Protein AF-A0A095B527-F1 (afdb_monomer)

Organism: Schistosoma haematobium (NCBI:txid6185)

Radius of gyration: 17.48 Å; Cα contacts (8 Å, |Δi|>4): 279; chains: 1; bounding box: 53×31×43 Å

pLDDT: mean 86.1, std 15.09, range [46.03, 98.44]

Mean predicted aligned error: 7.35 Å

InterPro domains:
  IPR008211 Laminin, N-terminal [PF00055] (2-150)
  IPR008211 Laminin, N-terminal [PS51117] (1-152)
  IPR008211 Laminin, N-terminal [SM00136] (1-152)
  IPR050440 Laminin/Netrin Extracellular Matrix [PTHR10574] (2-138)

Structure (mmCIF, N/CA/C/O backbone):
data_AF-A0A095B527-F1
#
_entry.id   AF-A0A095B527-F1
#
loop_
_atom_site.group_PDB
_atom_site.id
_atom_site.type_symbol
_atom_site.label_atom_id
_atom_site.label_alt_id
_atom_site.label_comp_id
_atom_site.label_asym_id
_atom_site.label_entity_id
_atom_site.label_seq_id
_atom_site.pdbx_PDB_ins_code
_atom_site.Cartn_x
_atom_site.Cartn_y
_atom_site.Cartn_z
_atom_site.occupancy
_atom_site.B_iso_or_equiv
_atom_site.auth_seq_id
_atom_site.auth_comp_id
_atom_site.auth_asym_id
_atom_site.auth_atom_id
_atom_site.pdbx_PDB_model_num
ATOM 1 N N . VAL A 1 1 ? 1.299 -6.403 -20.552 1.00 90.44 1 VAL A N 1
ATOM 2 C CA . VAL A 1 1 ? 1.809 -5.983 -19.226 1.00 90.44 1 VAL A CA 1
ATOM 3 C C . VAL A 1 1 ? 2.011 -4.484 -19.294 1.00 90.44 1 VAL A C 1
ATOM 5 O O . VAL A 1 1 ? 2.475 -4.023 -20.329 1.00 90.44 1 VAL A O 1
ATOM 8 N N . TYR A 1 2 ? 1.588 -3.743 -18.276 1.00 96.44 2 TYR A N 1
ATOM 9 C CA . TYR A 1 2 ? 1.692 -2.285 -18.219 1.00 96.44 2 TYR A CA 1
ATOM 10 C C . TYR A 1 2 ? 2.722 -1.879 -17.165 1.00 96.44 2 TYR A C 1
ATOM 12 O O . TYR A 1 2 ? 2.910 -2.601 -16.188 1.00 96.44 2 TYR A O 1
ATOM 20 N N . GLN A 1 3 ? 3.353 -0.721 -17.351 1.00 95.50 3 GLN A N 1
ATOM 21 C CA . GLN A 1 3 ? 4.177 -0.075 -16.330 1.00 95.50 3 GLN A CA 1
ATOM 22 C C . GLN A 1 3 ? 3.295 0.892 -15.539 1.00 95.50 3 GLN A C 1
ATOM 24 O O . GLN A 1 3 ? 2.827 1.896 -16.076 1.00 95.50 3 GLN A O 1
ATOM 29 N N . ILE A 1 4 ? 3.023 0.569 -14.277 1.00 96.75 4 ILE A N 1
ATOM 30 C CA . ILE A 1 4 ? 2.131 1.359 -13.425 1.00 96.75 4 ILE A CA 1
ATOM 31 C C . ILE A 1 4 ? 2.971 2.310 -12.585 1.00 96.75 4 ILE A C 1
ATOM 33 O O . ILE A 1 4 ? 3.724 1.872 -11.726 1.00 96.75 4 ILE A O 1
ATOM 37 N N . VAL A 1 5 ? 2.839 3.614 -12.829 1.00 95.50 5 VAL A N 1
ATOM 38 C CA . VAL A 1 5 ? 3.667 4.641 -12.169 1.00 95.50 5 VAL A CA 1
ATOM 39 C C . VAL A 1 5 ? 2.989 5.278 -10.955 1.00 95.50 5 VAL A C 1
ATOM 41 O O . VAL A 1 5 ? 3.671 5.703 -10.022 1.00 95.50 5 VAL A O 1
ATOM 44 N N . TYR A 1 6 ? 1.654 5.299 -10.918 1.00 96.25 6 TYR A N 1
ATOM 45 C CA . TYR A 1 6 ? 0.892 5.683 -9.733 1.00 96.25 6 TYR A CA 1
ATOM 46 C C . TYR A 1 6 ? -0.438 4.931 -9.634 1.00 96.25 6 TYR A C 1
ATOM 48 O O . TYR A 1 6 ? -0.985 4.467 -10.635 1.00 96.25 6 TYR A O 1
ATOM 56 N N . VAL A 1 7 ? -0.970 4.855 -8.415 1.00 97.19 7 VAL A N 1
ATOM 57 C CA . VAL A 1 7 ? -2.324 4.388 -8.107 1.00 97.19 7 VAL A CA 1
ATOM 58 C C . VAL A 1 7 ? -3.022 5.462 -7.280 1.00 97.19 7 VAL A C 1
ATOM 60 O O . VAL A 1 7 ? -2.502 5.900 -6.254 1.00 97.19 7 VAL A O 1
ATOM 63 N N . LEU A 1 8 ? -4.197 5.889 -7.741 1.00 96.12 8 LEU A N 1
ATOM 64 C CA . LEU A 1 8 ? -5.056 6.852 -7.060 1.00 96.12 8 LEU A CA 1
ATOM 65 C C . LEU A 1 8 ? -6.306 6.136 -6.558 1.00 96.12 8 LEU A C 1
ATOM 67 O O . LEU A 1 8 ? -7.017 5.508 -7.342 1.00 96.12 8 LEU A O 1
ATOM 71 N N . LEU A 1 9 ? -6.595 6.273 -5.270 1.00 94.38 9 LEU A N 1
ATOM 72 C CA . LEU A 1 9 ? -7.800 5.738 -4.662 1.00 94.38 9 LEU A CA 1
ATOM 73 C C . LEU A 1 9 ? -8.573 6.863 -3.971 1.00 94.38 9 LEU A C 1
ATOM 75 O O . LEU A 1 9 ? -8.023 7.586 -3.142 1.00 94.38 9 LEU A O 1
ATOM 79 N N . ARG A 1 10 ? -9.855 6.999 -4.315 1.00 92.75 10 ARG A N 1
ATOM 80 C CA . ARG A 1 10 ? -10.784 7.954 -3.701 1.00 92.75 10 ARG A CA 1
ATOM 81 C C . ARG A 1 10 ? -11.870 7.197 -2.964 1.00 92.75 10 ARG A C 1
ATOM 83 O O . ARG A 1 10 ? -12.523 6.333 -3.546 1.00 92.75 10 ARG A O 1
ATOM 90 N N . MET A 1 11 ? -12.035 7.505 -1.688 1.00 89.88 11 MET A N 1
ATOM 91 C CA . MET A 1 11 ? -13.114 6.953 -0.882 1.00 89.88 11 MET A CA 1
ATOM 92 C C . MET A 1 11 ? -14.425 7.664 -1.213 1.00 89.88 11 MET A C 1
ATOM 94 O O . MET A 1 11 ? -14.429 8.869 -1.454 1.00 89.88 11 MET A O 1
ATOM 98 N N . GLY A 1 12 ? -15.528 6.916 -1.206 1.00 88.25 12 GLY A N 1
ATOM 99 C CA . GLY A 1 12 ? -16.873 7.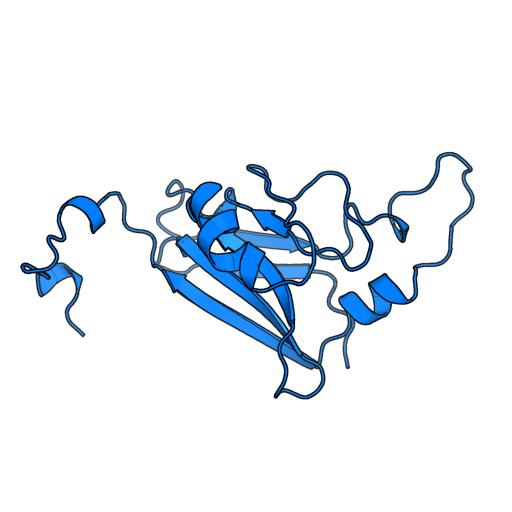488 -1.208 1.00 88.25 12 GLY A CA 1
ATOM 100 C C . GLY A 1 12 ? -17.291 7.866 0.213 1.00 88.25 12 GLY A C 1
ATOM 101 O O . GLY A 1 12 ? -16.596 8.615 0.905 1.00 88.25 12 GLY A O 1
ATOM 102 N N . ASP A 1 13 ? -18.382 7.260 0.675 1.00 85.75 13 ASP A N 1
ATOM 103 C CA . ASP A 1 13 ? -18.973 7.510 1.997 1.00 85.75 13 ASP A CA 1
ATOM 104 C C . ASP A 1 13 ? -18.307 6.716 3.137 1.00 85.75 13 ASP A C 1
ATOM 106 O O . ASP A 1 13 ? -18.886 6.533 4.206 1.00 85.75 13 ASP A O 1
ATOM 110 N N . SER A 1 14 ? -17.085 6.226 2.921 1.00 85.06 14 SER A N 1
ATOM 111 C CA . SER A 1 14 ? -16.321 5.455 3.902 1.00 85.06 14 SER A CA 1
ATOM 112 C C . SER A 1 14 ? -15.013 6.157 4.280 1.00 85.06 14 SER A C 1
ATOM 114 O O . SER A 1 14 ? -14.391 6.796 3.425 1.00 85.06 14 SER A O 1
ATOM 116 N N . PRO A 1 15 ? -14.519 5.993 5.520 1.00 88.69 15 PRO A N 1
ATOM 117 C CA . PRO A 1 15 ? -13.157 6.389 5.852 1.00 88.69 15 PRO A CA 1
ATOM 118 C C . PRO A 1 15 ? -12.145 5.552 5.059 1.00 88.69 15 PRO A C 1
ATOM 120 O O . PRO A 1 15 ? -12.463 4.484 4.524 1.00 88.69 15 PRO A O 1
ATOM 123 N N . ARG A 1 16 ? -10.892 6.017 5.018 1.00 91.81 16 ARG A N 1
ATOM 124 C CA . ARG A 1 16 ? -9.783 5.218 4.475 1.00 91.81 16 ARG A CA 1
ATOM 125 C C . ARG A 1 16 ? -9.613 3.931 5.303 1.00 91.81 16 ARG A C 1
ATOM 127 O O . ARG A 1 16 ? -9.776 3.993 6.520 1.00 91.81 16 ARG A O 1
ATOM 134 N N . PRO A 1 17 ? -9.281 2.783 4.690 1.00 92.31 17 PRO A N 1
ATOM 135 C CA . PRO A 1 17 ? -9.069 1.539 5.426 1.00 92.31 17 PRO A CA 1
ATOM 136 C C . PRO A 1 17 ? -7.861 1.632 6.367 1.00 92.31 17 PRO A C 1
ATOM 138 O O . PRO A 1 17 ? -6.869 2.285 6.044 1.00 92.31 17 PRO A O 1
ATOM 141 N N . ALA A 1 18 ? -7.922 0.927 7.499 1.00 92.44 18 ALA A N 1
ATOM 142 C CA . ALA A 1 18 ? -6.856 0.924 8.497 1.00 92.44 18 ALA A CA 1
ATOM 143 C C . ALA A 1 18 ? -5.665 0.073 8.035 1.00 92.44 18 ALA A C 1
ATOM 145 O O . ALA A 1 18 ? -4.560 0.584 7.854 1.00 92.44 18 ALA A O 1
ATOM 146 N N . ASN A 1 19 ? -5.910 -1.218 7.789 1.00 95.62 19 ASN A N 1
ATOM 147 C CA . ASN A 1 19 ? -4.882 -2.165 7.365 1.00 95.62 19 ASN A CA 1
ATOM 148 C C . ASN A 1 19 ? -5.264 -2.740 6.009 1.00 95.62 19 ASN A C 1
ATOM 150 O O . ASN A 1 19 ? -6.356 -3.298 5.845 1.00 95.62 19 ASN A O 1
ATOM 154 N N . TRP A 1 20 ? -4.389 -2.571 5.025 1.00 97.19 20 TRP A N 1
ATOM 155 C CA . TRP A 1 20 ? -4.590 -3.086 3.680 1.00 97.19 20 TRP A CA 1
ATOM 156 C C . TRP A 1 20 ? -3.278 -3.159 2.896 1.00 97.19 20 TRP A C 1
ATOM 158 O O . TRP A 1 20 ? -2.264 -2.581 3.285 1.00 97.19 20 TRP A O 1
ATOM 168 N N . ILE A 1 21 ? -3.302 -3.892 1.784 1.00 98.25 21 ILE A N 1
ATOM 169 C CA . ILE A 1 21 ? -2.133 -4.120 0.931 1.00 98.25 21 ILE A CA 1
ATOM 170 C C . ILE A 1 21 ? -2.465 -3.699 -0.498 1.00 98.25 21 ILE A C 1
ATOM 172 O O . ILE A 1 21 ? -3.516 -4.069 -1.030 1.00 98.25 21 ILE A O 1
ATOM 176 N N . LEU A 1 22 ? -1.562 -2.941 -1.118 1.00 98.44 22 LEU 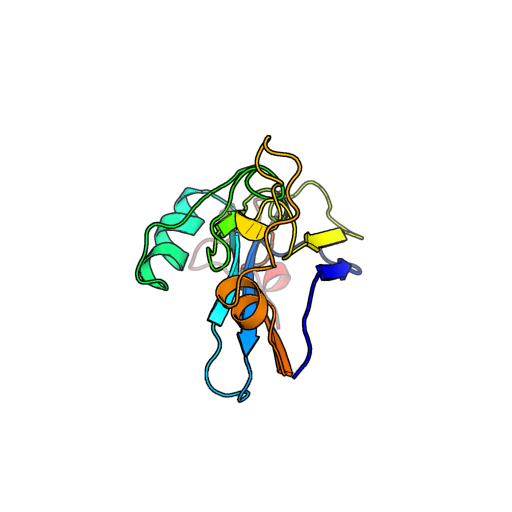A N 1
ATOM 177 C CA . LEU A 1 22 ? -1.550 -2.724 -2.558 1.00 98.44 22 LEU A CA 1
ATOM 178 C C . LEU A 1 22 ? -0.614 -3.756 -3.188 1.00 98.44 22 LEU A C 1
ATOM 180 O O . LEU A 1 22 ? 0.585 -3.752 -2.916 1.00 98.44 22 LEU A O 1
ATOM 184 N N . GLU A 1 23 ? -1.156 -4.627 -4.030 1.00 98.12 23 GLU A N 1
ATOM 185 C CA . GLU A 1 23 ? -0.433 -5.748 -4.629 1.00 98.12 23 GLU A CA 1
ATOM 186 C C . GLU A 1 23 ? -0.524 -5.713 -6.154 1.00 98.12 23 GLU A C 1
ATOM 188 O O . GLU A 1 23 ? -1.483 -5.199 -6.740 1.00 98.12 23 GLU A O 1
ATOM 193 N N . ARG A 1 24 ? 0.458 -6.334 -6.800 1.00 97.62 24 ARG A N 1
ATOM 194 C CA . ARG A 1 24 ? 0.542 -6.481 -8.251 1.00 97.62 24 ARG A CA 1
ATOM 195 C C . ARG A 1 24 ? 0.793 -7.917 -8.668 1.00 97.62 24 ARG A C 1
ATOM 197 O O . ARG A 1 24 ? 1.377 -8.702 -7.925 1.00 97.62 24 ARG A O 1
ATOM 204 N N . SER A 1 25 ? 0.398 -8.237 -9.890 1.00 98.19 25 SER A N 1
ATOM 205 C CA . SER A 1 25 ? 0.665 -9.530 -10.505 1.00 98.19 25 SER A CA 1
ATOM 206 C C . SER A 1 25 ? 0.751 -9.408 -12.027 1.00 98.19 25 SER A C 1
ATOM 208 O O . SER A 1 25 ? 0.109 -8.548 -12.637 1.00 98.19 25 SER A O 1
ATOM 210 N N . VAL A 1 26 ? 1.562 -10.262 -12.650 1.00 97.62 26 VAL A N 1
ATOM 211 C CA . VAL A 1 26 ? 1.674 -10.386 -14.113 1.00 97.62 26 VAL A CA 1
ATOM 212 C C . VAL A 1 26 ? 0.838 -11.562 -14.630 1.00 97.62 26 VAL A C 1
ATOM 214 O O . VAL A 1 26 ? 0.249 -11.461 -15.709 1.00 97.62 26 VAL A O 1
ATOM 217 N N . ASP A 1 27 ? 0.752 -12.637 -13.846 1.00 96.81 27 ASP A N 1
ATOM 218 C CA . ASP A 1 27 ? 0.054 -13.884 -14.172 1.00 96.81 27 ASP A CA 1
ATOM 219 C C . ASP A 1 27 ? -1.405 -13.913 -13.680 1.00 96.81 27 ASP A C 1
ATOM 221 O O . ASP A 1 27 ? -2.250 -14.527 -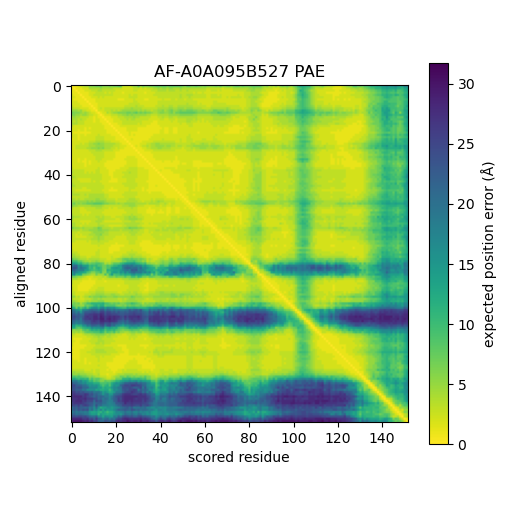14.323 1.00 96.81 27 ASP A O 1
ATOM 225 N N . GLY A 1 28 ? -1.728 -13.171 -12.619 1.00 96.50 28 GLY A N 1
ATOM 226 C CA . GLY A 1 28 ? -3.031 -13.178 -11.948 1.00 96.50 28 GLY A CA 1
ATOM 227 C C . GLY A 1 28 ? -3.161 -14.249 -10.862 1.00 96.50 28 GLY A C 1
ATOM 228 O O . GLY A 1 28 ? -4.225 -14.365 -10.259 1.00 96.50 28 GLY A O 1
ATOM 229 N N . GLU A 1 29 ? -2.095 -15.001 -10.587 1.00 96.94 29 GLU A N 1
ATOM 230 C CA . GLU A 1 29 ? -2.063 -16.078 -9.593 1.00 96.94 29 GLU A CA 1
ATOM 231 C C . GLU A 1 29 ? -1.163 -15.696 -8.417 1.00 96.94 29 GLU A C 1
ATOM 233 O O . GLU A 1 29 ? -1.603 -15.697 -7.262 1.00 96.94 29 GLU A O 1
ATOM 238 N N . VAL A 1 30 ? 0.076 -15.289 -8.708 1.00 96.50 30 VAL A N 1
ATOM 239 C CA . VAL A 1 30 ? 1.046 -14.869 -7.697 1.00 96.50 30 VAL A CA 1
ATOM 240 C C . VAL A 1 30 ? 1.040 -13.352 -7.600 1.00 96.50 30 VAL A C 1
ATOM 242 O O . VAL A 1 30 ? 1.313 -12.628 -8.561 1.00 96.50 30 VAL A O 1
ATOM 245 N N . TYR A 1 31 ? 0.733 -12.861 -6.405 1.00 97.25 31 TYR A N 1
ATOM 246 C CA . TYR A 1 31 ? 0.684 -11.437 -6.112 1.00 97.25 31 TYR A CA 1
ATOM 247 C C . TYR A 1 31 ? 1.847 -11.039 -5.221 1.00 97.25 31 TYR A C 1
ATOM 249 O O . TYR A 1 31 ? 2.090 -11.661 -4.190 1.00 97.25 31 TYR A O 1
ATOM 257 N N . HIS A 1 32 ? 2.518 -9.964 -5.615 1.00 97.06 32 HIS A N 1
ATOM 258 C CA . HIS A 1 32 ? 3.612 -9.367 -4.868 1.00 97.06 32 HIS A CA 1
ATOM 259 C C . HIS A 1 32 ? 3.174 -8.001 -4.334 1.00 97.06 32 HIS A C 1
ATOM 261 O O . HIS A 1 32 ? 2.500 -7.253 -5.053 1.00 97.06 32 HIS A O 1
ATOM 267 N N . PRO A 1 33 ? 3.539 -7.645 -3.095 1.00 97.56 33 PRO A N 1
ATOM 268 C CA . PRO A 1 33 ? 3.197 -6.350 -2.531 1.00 97.56 33 PRO A CA 1
ATOM 269 C C . PRO A 1 33 ? 3.975 -5.227 -3.226 1.00 97.56 33 PRO A C 1
ATOM 271 O O . PRO A 1 33 ? 5.154 -5.367 -3.547 1.00 97.56 33 PRO A O 1
ATOM 274 N N . TRP A 1 34 ? 3.310 -4.095 -3.426 1.00 97.25 34 TRP A N 1
ATOM 275 C CA . TRP A 1 34 ? 3.950 -2.815 -3.721 1.00 97.25 34 TRP A CA 1
ATOM 276 C C . TRP A 1 34 ? 4.123 -1.991 -2.453 1.00 97.25 34 TRP A C 1
ATOM 278 O O . TRP A 1 34 ? 5.218 -1.508 -2.174 1.00 97.25 34 TRP A O 1
ATOM 288 N N . VAL A 1 35 ? 3.033 -1.821 -1.702 1.00 98.00 35 VAL A N 1
ATOM 289 C CA . VAL A 1 35 ? 2.984 -0.970 -0.512 1.00 98.00 35 VAL A CA 1
ATOM 290 C C . VAL A 1 35 ? 2.047 -1.585 0.514 1.00 98.00 35 VAL A C 1
ATOM 292 O O . VAL A 1 35 ? 0.957 -2.061 0.179 1.00 98.00 35 VAL A O 1
ATOM 295 N N . PHE A 1 36 ? 2.468 -1.530 1.768 1.00 98.25 36 PHE A N 1
ATOM 296 C CA . PHE A 1 36 ? 1.662 -1.903 2.914 1.00 98.25 36 PHE A CA 1
ATOM 297 C C . PHE A 1 36 ? 1.097 -0.667 3.614 1.00 98.25 36 PHE A C 1
ATOM 299 O O . PHE A 1 36 ? 1.759 0.365 3.737 1.00 98.25 36 PHE A O 1
ATOM 306 N N . PHE A 1 37 ? -0.125 -0.788 4.116 1.00 97.56 37 PHE A N 1
ATOM 307 C CA . PHE A 1 37 ? -0.799 0.257 4.873 1.00 97.56 37 PHE A CA 1
ATOM 308 C C . PHE A 1 37 ? -1.271 -0.338 6.188 1.00 97.56 37 PHE A C 1
ATOM 310 O O . PHE A 1 37 ? -1.899 -1.401 6.203 1.00 97.56 37 PHE A O 1
ATOM 317 N N . ALA A 1 38 ? -0.945 0.319 7.291 1.00 96.31 38 ALA A N 1
ATOM 318 C CA . ALA A 1 38 ? -1.315 -0.145 8.619 1.00 96.31 38 ALA A CA 1
ATOM 319 C C . ALA A 1 38 ? -1.627 1.025 9.543 1.00 96.31 38 ALA A C 1
ATOM 321 O O . ALA A 1 38 ? -1.062 2.110 9.425 1.00 96.31 38 ALA A O 1
ATOM 322 N N . LYS A 1 39 ? -2.500 0.772 10.515 1.00 92.88 39 LYS A N 1
ATOM 323 C CA . LYS A 1 39 ? -2.878 1.734 11.550 1.00 92.88 39 LYS A CA 1
ATOM 324 C C . LYS A 1 39 ? -1.687 2.193 12.390 1.00 92.88 39 LYS A C 1
ATOM 326 O O . LYS A 1 39 ? -1.624 3.359 12.773 1.00 92.88 39 LYS A O 1
ATOM 331 N N . THR A 1 40 ? -0.763 1.285 12.699 1.00 93.38 40 THR A N 1
ATOM 332 C CA . THR A 1 40 ? 0.403 1.558 13.546 1.00 93.38 40 THR A CA 1
ATOM 333 C C . THR A 1 40 ? 1.680 0.960 12.962 1.00 93.38 40 THR A C 1
ATOM 335 O O . THR A 1 40 ? 1.643 -0.021 12.220 1.00 93.38 40 THR A O 1
ATOM 338 N N . GLU A 1 41 ? 2.837 1.512 13.334 1.00 95.69 41 GLU A N 1
ATOM 339 C CA . GLU A 1 41 ? 4.138 0.944 12.944 1.00 95.69 41 GLU A CA 1
ATOM 340 C C . GLU A 1 41 ? 4.345 -0.465 13.520 1.00 95.69 41 GLU A C 1
ATOM 342 O O . GLU A 1 41 ? 5.002 -1.307 12.908 1.00 95.69 41 GLU A O 1
ATOM 347 N N . TYR A 1 42 ? 3.745 -0.743 14.681 1.00 95.62 42 TYR A N 1
ATOM 348 C CA . TYR A 1 42 ? 3.732 -2.080 15.265 1.00 95.62 42 TYR A CA 1
ATOM 349 C C . TYR A 1 42 ? 2.991 -3.076 14.367 1.00 95.62 42 TYR A C 1
ATOM 351 O O . TYR A 1 42 ? 3.496 -4.174 14.135 1.00 95.62 42 TYR A O 1
ATOM 359 N N . ASP A 1 43 ? 1.841 -2.688 13.812 1.00 95.62 43 ASP A N 1
ATOM 360 C CA . ASP A 1 43 ? 1.089 -3.535 12.884 1.00 95.62 43 ASP A CA 1
ATOM 361 C C . ASP A 1 43 ? 1.863 -3.777 11.584 1.00 95.62 43 ASP A C 1
ATOM 363 O O . ASP A 1 43 ? 1.843 -4.898 11.085 1.00 95.62 43 ASP A O 1
ATOM 367 N N . CYS A 1 44 ? 2.611 -2.785 11.078 1.00 97.31 44 CYS A N 1
ATOM 368 C CA . CYS A 1 44 ? 3.509 -2.991 9.935 1.00 97.31 44 CYS A CA 1
ATOM 369 C C . CYS A 1 44 ? 4.491 -4.144 10.194 1.00 97.31 44 CYS A C 1
ATOM 371 O O . CYS A 1 44 ? 4.570 -5.085 9.403 1.00 97.31 44 CYS A O 1
ATOM 373 N N . LYS A 1 45 ? 5.204 -4.096 11.327 1.00 97.12 45 LYS A N 1
ATOM 374 C CA . LYS A 1 45 ? 6.178 -5.133 11.703 1.00 97.12 45 LYS A CA 1
ATOM 375 C C . LYS A 1 45 ? 5.508 -6.473 11.961 1.00 97.12 45 LYS A C 1
ATOM 377 O O . LYS A 1 45 ? 5.949 -7.503 11.479 1.00 97.12 45 LYS A O 1
ATOM 382 N N . LYS A 1 46 ? 4.411 -6.481 12.712 1.00 97.12 46 LYS A N 1
ATOM 383 C CA . LYS A 1 46 ? 3.756 -7.727 13.113 1.00 97.12 46 LYS A CA 1
ATOM 384 C C . LYS A 1 46 ? 3.083 -8.446 11.943 1.00 97.12 46 LYS A C 1
ATOM 386 O O . LYS A 1 46 ? 3.119 -9.672 11.897 1.00 97.12 46 LYS A O 1
ATOM 391 N N . LEU A 1 47 ? 2.416 -7.709 11.055 1.00 96.38 47 LEU A N 1
ATOM 392 C CA . LEU A 1 47 ? 1.558 -8.288 10.019 1.00 96.38 47 LEU A CA 1
ATOM 393 C C . LEU A 1 47 ? 2.259 -8.439 8.671 1.00 96.38 47 LEU A C 1
ATOM 395 O O . LEU A 1 47 ? 1.934 -9.374 7.942 1.00 96.38 47 LEU A O 1
ATOM 399 N N . TYR A 1 48 ? 3.171 -7.528 8.319 1.00 97.44 48 TYR A N 1
ATOM 400 C CA . TYR A 1 48 ? 3.684 -7.427 6.949 1.00 97.44 48 TYR A CA 1
ATOM 401 C C . TYR A 1 48 ? 5.168 -7.735 6.808 1.00 97.44 48 TYR A C 1
ATOM 403 O O . TYR A 1 48 ? 5.561 -8.271 5.777 1.00 97.44 48 TYR A O 1
ATOM 411 N N . GLU A 1 49 ? 5.987 -7.459 7.823 1.00 96.56 49 GLU A N 1
ATOM 412 C CA . GLU A 1 49 ? 7.406 -7.837 7.800 1.00 96.56 49 GLU A CA 1
ATOM 413 C C . GLU A 1 49 ? 7.613 -9.352 7.588 1.00 96.56 49 GLU A C 1
ATOM 415 O O . GLU A 1 49 ? 8.451 -9.705 6.767 1.00 96.56 49 GLU A O 1
ATOM 420 N N . PRO A 1 50 ? 6.804 -10.267 8.172 1.00 96.75 50 PRO A N 1
ATOM 421 C CA . PRO A 1 50 ? 6.926 -11.702 7.901 1.00 96.75 50 PRO A CA 1
ATOM 422 C C . PRO A 1 50 ? 6.477 -12.135 6.497 1.00 96.75 50 PRO A C 1
ATOM 424 O O . PRO A 1 50 ? 6.640 -13.301 6.149 1.00 96.75 50 PRO A O 1
ATOM 427 N N . LEU A 1 51 ? 5.848 -11.249 5.711 1.00 95.56 51 LEU A N 1
ATOM 428 C CA . LEU A 1 51 ? 5.379 -11.558 4.351 1.00 95.56 51 LEU A CA 1
ATOM 429 C C . LEU A 1 51 ? 6.461 -11.341 3.288 1.00 95.56 51 LEU A C 1
ATOM 431 O O . LEU A 1 51 ? 6.204 -11.576 2.106 1.00 95.56 51 LEU A O 1
ATOM 435 N N . ILE A 1 52 ? 7.630 -10.840 3.685 1.00 95.19 52 ILE A N 1
ATOM 436 C CA . ILE A 1 52 ? 8.734 -10.506 2.792 1.00 95.19 52 ILE A CA 1
ATOM 437 C C . ILE A 1 52 ? 10.052 -11.044 3.348 1.00 95.19 52 ILE A C 1
ATOM 439 O O . ILE A 1 52 ? 10.244 -11.138 4.555 1.00 95.19 52 ILE A O 1
ATOM 443 N N . ASP A 1 53 ? 10.996 -11.339 2.459 1.00 93.06 53 ASP A N 1
ATOM 444 C CA . ASP A 1 53 ? 12.288 -11.934 2.831 1.00 93.06 53 ASP A CA 1
ATOM 445 C C . ASP A 1 53 ? 13.367 -10.890 3.198 1.00 93.06 53 ASP A C 1
ATOM 447 O O . ASP A 1 53 ? 14.564 -11.178 3.178 1.00 93.06 53 ASP A O 1
ATOM 451 N N . ARG A 1 54 ? 12.971 -9.644 3.484 1.00 91.50 54 ARG A N 1
ATOM 452 C CA . ARG A 1 54 ? 13.877 -8.510 3.751 1.00 91.50 54 ARG A CA 1
ATOM 453 C C . ARG A 1 54 ? 13.296 -7.563 4.807 1.00 91.50 54 ARG A C 1
ATOM 455 O O . ARG A 1 54 ? 12.081 -7.557 4.980 1.00 91.50 54 ARG A O 1
ATOM 462 N N . PRO A 1 55 ? 14.124 -6.742 5.485 1.00 93.50 55 PRO A N 1
ATOM 463 C CA . PRO A 1 55 ? 13.631 -5.755 6.443 1.00 93.50 55 PRO A CA 1
ATOM 464 C C . PRO A 1 55 ? 12.596 -4.821 5.812 1.00 93.50 55 PRO A C 1
ATOM 466 O O . PRO A 1 55 ? 12.774 -4.356 4.685 1.00 93.50 55 PRO A O 1
ATOM 469 N N . LEU A 1 56 ? 11.517 -4.546 6.545 1.00 96.75 56 LEU A N 1
ATOM 470 C CA . LEU A 1 56 ? 10.446 -3.675 6.075 1.00 96.75 56 LEU A CA 1
ATOM 471 C C . LEU A 1 56 ? 10.753 -2.214 6.417 1.00 96.75 56 LEU A C 1
ATOM 473 O O . LEU A 1 56 ? 10.821 -1.845 7.590 1.00 96.75 56 LEU A O 1
ATOM 477 N N . THR A 1 57 ? 10.852 -1.362 5.398 1.00 97.25 57 THR A N 1
ATOM 478 C CA . THR A 1 57 ? 10.936 0.089 5.601 1.00 97.25 57 THR A CA 1
ATOM 479 C C . THR A 1 57 ? 9.581 0.632 6.037 1.00 97.25 57 THR A C 1
ATOM 481 O O . THR A 1 57 ? 8.564 0.405 5.381 1.00 97.25 57 THR A O 1
ATOM 484 N N . ILE A 1 58 ? 9.548 1.353 7.158 1.00 97.31 58 ILE A N 1
ATOM 485 C CA . ILE A 1 58 ? 8.321 1.882 7.764 1.00 97.31 58 ILE A CA 1
ATOM 486 C C . ILE A 1 58 ? 8.420 3.403 7.842 1.00 97.31 58 ILE A C 1
ATOM 488 O O . ILE A 1 58 ? 9.448 3.944 8.243 1.00 97.31 58 ILE A O 1
ATOM 492 N N . THR A 1 59 ? 7.350 4.097 7.460 1.00 96.19 59 THR A N 1
ATOM 493 C CA . THR A 1 59 ? 7.272 5.560 7.511 1.00 96.19 59 THR A CA 1
ATOM 494 C C . THR A 1 59 ? 5.932 6.036 8.064 1.00 96.19 59 THR A C 1
ATOM 496 O O . THR A 1 59 ? 4.875 5.473 7.778 1.00 96.19 59 THR A O 1
ATOM 499 N N . SER A 1 60 ? 5.973 7.128 8.825 1.00 93.81 60 SER A N 1
ATOM 500 C CA . SER A 1 60 ? 4.778 7.869 9.241 1.00 93.81 60 SER A CA 1
ATOM 501 C C . SER A 1 60 ? 4.388 8.984 8.252 1.00 93.81 60 SER A C 1
ATOM 503 O O . SER A 1 60 ? 3.354 9.630 8.418 1.00 93.81 60 SER A O 1
ATOM 505 N N . GLY A 1 61 ? 5.189 9.201 7.201 1.00 92.94 61 GLY A N 1
ATOM 506 C CA . GLY A 1 61 ? 4.855 10.048 6.053 1.00 92.94 61 GLY A CA 1
ATOM 507 C C . GLY A 1 61 ? 4.175 9.265 4.921 1.00 92.94 61 GLY A C 1
ATOM 508 O O . GLY A 1 61 ? 4.049 8.041 5.003 1.00 92.94 61 GLY A O 1
ATOM 509 N N . PRO A 1 62 ? 3.742 9.932 3.834 1.00 92.19 62 PRO A N 1
ATOM 510 C CA . PRO A 1 62 ? 3.059 9.265 2.723 1.00 92.19 62 PRO A CA 1
ATOM 511 C C . PRO A 1 62 ? 3.934 8.196 2.056 1.00 92.19 62 PRO A C 1
ATOM 513 O O . PRO A 1 62 ? 3.413 7.164 1.631 1.00 92.19 62 PRO A O 1
ATOM 516 N N . ARG A 1 63 ? 5.252 8.436 1.974 1.00 93.44 63 ARG A N 1
ATOM 517 C CA . ARG A 1 63 ? 6.290 7.530 1.456 1.00 93.44 63 ARG A CA 1
ATOM 518 C C . ARG A 1 63 ? 7.652 7.859 2.108 1.00 93.44 63 ARG A C 1
ATOM 520 O O . ARG A 1 63 ? 7.791 8.957 2.653 1.00 93.44 63 ARG A O 1
ATOM 527 N N . PRO A 1 64 ? 8.633 6.941 2.108 1.00 94.00 64 PRO A N 1
ATOM 528 C CA . PRO A 1 64 ? 10.021 7.236 2.476 1.00 94.00 64 PRO A CA 1
ATOM 529 C C . PRO A 1 64 ? 10.700 8.159 1.453 1.00 94.00 64 PRO A C 1
ATOM 531 O O . PRO A 1 64 ? 10.280 8.224 0.302 1.00 94.00 64 PRO A O 1
ATOM 534 N N . TRP A 1 65 ? 11.752 8.858 1.880 1.00 89.62 65 TRP A N 1
ATOM 535 C CA . TRP A 1 65 ? 12.542 9.791 1.057 1.00 89.62 65 TRP A CA 1
ATOM 536 C C . TRP A 1 65 ? 13.661 9.107 0.257 1.00 89.62 65 TRP A C 1
ATOM 538 O O . TRP A 1 65 ? 14.286 9.734 -0.592 1.00 89.62 65 TRP A O 1
ATOM 548 N N . HIS A 1 66 ? 13.922 7.829 0.528 1.00 91.19 66 HIS A N 1
ATOM 549 C CA . HIS A 1 66 ? 14.845 7.000 -0.233 1.00 91.19 66 HIS A CA 1
ATOM 550 C C . HIS A 1 66 ? 14.390 5.543 -0.160 1.00 91.19 66 HIS A C 1
ATOM 552 O O . HIS A 1 66 ? 14.080 5.045 0.924 1.00 91.19 66 HIS A O 1
ATOM 558 N N . LEU A 1 67 ? 14.323 4.890 -1.315 1.00 93.19 67 LEU A N 1
ATOM 559 C CA . LEU A 1 67 ? 13.932 3.499 -1.493 1.00 93.19 67 LEU A CA 1
ATOM 560 C C . LEU A 1 67 ? 14.813 2.857 -2.564 1.00 93.19 67 LEU A C 1
ATOM 562 O O . LEU A 1 67 ? 15.059 3.453 -3.614 1.00 93.19 67 LEU A O 1
ATOM 566 N N . GLY A 1 68 ? 15.189 1.599 -2.362 1.00 92.50 68 GLY A N 1
ATOM 567 C CA . GLY A 1 68 ? 15.688 0.757 -3.445 1.00 92.50 68 GLY A CA 1
ATOM 568 C C . GLY A 1 68 ? 14.631 0.592 -4.544 1.00 92.50 68 GLY A C 1
ATOM 569 O O . GLY A 1 68 ? 13.429 0.710 -4.300 1.00 92.50 68 GLY A O 1
ATOM 570 N N . ASP A 1 69 ? 15.053 0.305 -5.772 1.00 92.69 69 ASP A N 1
ATOM 571 C CA . ASP A 1 69 ? 14.161 0.250 -6.943 1.00 92.69 69 ASP A CA 1
ATOM 572 C C . ASP A 1 69 ? 12.993 -0.742 -6.822 1.00 92.69 69 ASP A C 1
ATOM 574 O O . ASP A 1 69 ? 11.894 -0.473 -7.303 1.00 92.69 69 ASP A O 1
ATOM 578 N N . ASP A 1 70 ? 13.214 -1.880 -6.167 1.00 93.94 70 ASP A N 1
ATOM 579 C CA . ASP A 1 70 ? 12.224 -2.936 -5.959 1.00 93.94 70 ASP A CA 1
ATOM 580 C C . ASP A 1 70 ? 11.755 -3.035 -4.500 1.00 93.94 70 ASP A C 1
ATOM 582 O O . ASP A 1 70 ? 11.075 -3.992 -4.125 1.00 93.94 70 ASP A O 1
ATOM 586 N N . GLU A 1 71 ? 12.136 -2.070 -3.661 1.00 95.38 71 GLU A N 1
ATOM 587 C CA . GLU A 1 71 ? 11.870 -2.090 -2.228 1.00 95.38 71 GLU A CA 1
ATOM 588 C C . GLU A 1 71 ? 10.383 -1.865 -1.918 1.00 95.38 71 GLU A C 1
ATOM 590 O O . GLU A 1 71 ? 9.701 -1.027 -2.516 1.00 95.38 71 GLU A O 1
ATOM 595 N N . VAL A 1 72 ? 9.865 -2.604 -0.944 1.00 96.62 72 VAL A N 1
ATOM 596 C CA . VAL A 1 72 ? 8.499 -2.423 -0.451 1.00 96.62 72 VAL A CA 1
ATOM 597 C C . VAL A 1 72 ? 8.551 -1.722 0.893 1.00 96.62 72 VAL A C 1
ATOM 599 O O . VAL A 1 72 ? 9.448 -1.965 1.697 1.00 96.62 72 VAL A O 1
ATOM 602 N N . TYR A 1 73 ? 7.576 -0.860 1.147 1.00 97.56 73 TYR A N 1
ATOM 603 C CA . TYR A 1 73 ? 7.504 -0.110 2.393 1.00 97.56 73 TYR A CA 1
ATOM 604 C C . TYR A 1 73 ? 6.104 -0.178 2.989 1.00 97.56 73 TYR A C 1
ATOM 606 O O . TYR A 1 73 ? 5.126 -0.505 2.311 1.00 97.56 73 TYR A O 1
ATOM 614 N N . CYS A 1 74 ? 6.019 0.154 4.271 1.00 98.00 74 CYS A N 1
ATOM 615 C CA . CYS A 1 74 ? 4.777 0.328 4.995 1.00 98.00 74 CYS A CA 1
ATOM 616 C C . CYS A 1 74 ? 4.600 1.786 5.411 1.00 98.00 74 CYS A C 1
ATOM 618 O O . CYS A 1 74 ? 5.535 2.408 5.919 1.00 98.00 74 CYS A O 1
ATOM 620 N N . THR A 1 75 ? 3.405 2.336 5.210 1.00 97.00 75 THR A N 1
ATOM 621 C CA . THR A 1 75 ? 3.056 3.688 5.661 1.00 97.00 75 THR A CA 1
ATOM 622 C C . THR A 1 75 ? 1.852 3.673 6.594 1.00 97.00 75 THR A C 1
ATOM 624 O O . THR A 1 75 ? 0.870 2.968 6.353 1.00 97.00 75 THR A O 1
ATOM 627 N N . THR A 1 76 ? 1.916 4.483 7.651 1.00 95.06 76 THR A N 1
ATOM 628 C CA . THR A 1 76 ? 0.786 4.728 8.564 1.00 95.06 76 THR A CA 1
ATOM 629 C C . THR A 1 76 ? 0.010 6.003 8.223 1.00 95.06 76 THR A C 1
ATOM 631 O O . THR A 1 76 ? -1.090 6.222 8.729 1.00 95.06 76 THR A O 1
ATOM 634 N N . PHE A 1 77 ? 0.536 6.839 7.321 1.00 93.25 77 PHE A N 1
ATOM 635 C CA . PHE A 1 77 ? -0.010 8.159 6.986 1.00 93.25 77 PHE A CA 1
ATOM 636 C C . PHE A 1 77 ? -1.446 8.096 6.448 1.00 93.25 77 PHE A C 1
ATOM 638 O O . PHE A 1 77 ? -2.324 8.871 6.840 1.00 93.25 77 PHE A O 1
ATOM 645 N N . TYR A 1 78 ? -1.709 7.136 5.559 1.00 90.50 78 TYR A N 1
ATOM 646 C CA . TYR A 1 78 ? -3.020 6.976 4.929 1.00 90.50 78 TYR A CA 1
ATOM 647 C C . TYR A 1 78 ? -4.038 6.221 5.794 1.00 90.50 78 TYR A C 1
ATOM 649 O O . TYR A 1 78 ? -5.220 6.203 5.457 1.00 90.50 78 TYR A O 1
ATOM 657 N N . SER A 1 79 ? -3.600 5.676 6.928 1.00 88.19 79 SER A N 1
ATOM 658 C CA . SER A 1 79 ? -4.423 4.918 7.878 1.00 88.19 79 SER A CA 1
ATOM 659 C C . SER A 1 79 ? -4.827 5.751 9.105 1.00 88.19 79 SER A C 1
ATOM 661 O O . SER A 1 79 ? -5.438 5.247 10.047 1.00 88.19 79 SER A O 1
ATOM 663 N N . GLN A 1 80 ? -4.506 7.051 9.113 1.00 83.12 80 GLN A N 1
ATOM 664 C CA . GLN A 1 80 ? -4.934 7.972 10.166 1.00 83.12 80 GLN A CA 1
ATOM 665 C C . GLN A 1 80 ? -6.420 8.364 10.000 1.00 83.12 80 GLN A C 1
ATOM 667 O O . GLN A 1 80 ? -6.855 8.637 8.873 1.00 83.12 80 GLN A O 1
ATOM 672 N N . PRO A 1 81 ? -7.193 8.465 11.105 1.00 73.00 81 PRO A N 1
ATOM 673 C CA . PRO A 1 81 ? -8.654 8.650 11.101 1.00 73.00 81 PRO A CA 1
ATOM 674 C C . PRO A 1 81 ? -9.159 10.038 10.668 1.00 73.00 81 PRO A C 1
ATOM 676 O O . PRO A 1 81 ? -10.360 10.281 10.712 1.00 73.00 81 PRO A O 1
ATOM 679 N N . GLN A 1 82 ? -8.280 10.965 10.282 1.00 66.69 82 GLN A N 1
ATOM 680 C CA . GLN A 1 82 ? -8.627 12.380 10.083 1.00 66.69 82 GLN A CA 1
ATOM 681 C C . GLN A 1 82 ? -9.646 12.651 8.965 1.00 66.69 82 GLN A C 1
ATOM 683 O O . GLN A 1 82 ? -10.336 13.663 9.029 1.00 66.69 82 GLN A O 1
ATOM 688 N N . ALA A 1 83 ? -9.776 11.765 7.972 1.00 62.94 83 ALA A N 1
ATOM 689 C CA . ALA A 1 83 ? -10.751 11.899 6.889 1.00 62.94 83 ALA A CA 1
ATOM 690 C C . ALA A 1 83 ? -11.807 10.789 6.980 1.00 62.94 83 ALA A C 1
ATOM 692 O O . ALA A 1 83 ? -11.552 9.641 6.607 1.00 62.94 83 ALA A O 1
ATOM 693 N N . LEU A 1 84 ? -12.991 11.143 7.488 1.00 64.50 84 LEU A N 1
ATOM 694 C CA . LEU A 1 84 ? -14.119 10.219 7.646 1.00 64.50 84 LEU A CA 1
ATOM 695 C C . LEU A 1 84 ? -14.898 9.963 6.351 1.00 64.50 84 LEU A C 1
ATOM 697 O O . LEU A 1 84 ? -15.599 8.961 6.259 1.00 64.50 84 LEU A O 1
ATOM 701 N N . GLN A 1 85 ? -14.764 10.851 5.365 1.00 62.34 85 GLN A N 1
ATOM 702 C CA . GLN A 1 85 ? -15.379 10.764 4.039 1.00 62.34 85 GLN A CA 1
ATOM 703 C C . GLN A 1 85 ? -14.441 11.397 3.005 1.00 62.34 85 GLN A C 1
ATOM 705 O O . GLN A 1 85 ? -13.601 12.226 3.365 1.00 62.34 85 GLN A O 1
ATOM 710 N N . SER A 1 86 ? -14.582 11.021 1.727 1.00 71.62 86 SER A N 1
ATOM 711 C CA . SER A 1 86 ? -13.822 11.613 0.606 1.00 71.62 86 SER A CA 1
ATOM 712 C C . SER A 1 86 ? -12.293 11.576 0.768 1.00 71.62 86 SER A C 1
ATOM 714 O O . SER A 1 86 ? -11.576 12.444 0.271 1.00 71.62 86 SER A O 1
ATOM 716 N N . GLY A 1 87 ? -11.767 10.571 1.475 1.00 84.31 87 GLY A N 1
ATOM 717 C CA . GLY A 1 87 ? -10.326 10.389 1.626 1.00 84.31 87 GLY A CA 1
ATOM 718 C C . GLY A 1 87 ? -9.655 10.060 0.290 1.00 84.31 87 GLY A C 1
ATOM 719 O O . GLY A 1 87 ? -10.106 9.170 -0.429 1.00 84.31 87 GLY A O 1
ATOM 720 N N . GLU A 1 88 ? -8.553 10.739 -0.020 1.00 91.12 88 GLU A N 1
AT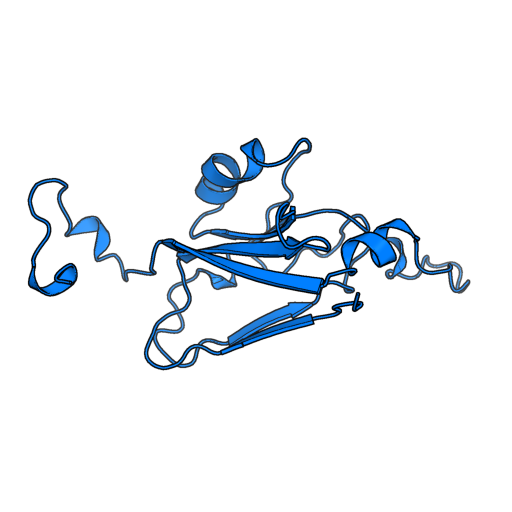OM 721 C CA . GLU A 1 88 ? -7.715 10.445 -1.185 1.00 91.12 88 GLU A CA 1
ATOM 722 C C . GLU A 1 88 ? -6.418 9.753 -0.743 1.00 91.12 88 GLU A C 1
ATOM 724 O O . GLU A 1 88 ? -5.803 10.110 0.270 1.00 91.12 88 GLU A O 1
ATOM 729 N N . ILE A 1 89 ? -6.022 8.725 -1.489 1.00 93.44 89 ILE A N 1
ATOM 730 C CA . ILE A 1 89 ? -4.760 8.009 -1.319 1.00 93.44 89 ILE A CA 1
ATOM 731 C C . ILE A 1 89 ? -4.050 8.024 -2.664 1.00 93.44 89 ILE A C 1
ATOM 733 O O . ILE A 1 89 ? -4.556 7.477 -3.644 1.00 93.44 89 ILE A O 1
ATOM 737 N N . ILE A 1 90 ? -2.868 8.636 -2.693 1.00 95.00 90 ILE A N 1
ATOM 738 C CA . ILE A 1 90 ? -2.014 8.681 -3.877 1.00 95.00 90 ILE A CA 1
ATOM 739 C C . ILE A 1 90 ? -0.753 7.881 -3.589 1.00 95.00 90 ILE A C 1
ATOM 741 O O . ILE A 1 90 ? 0.023 8.204 -2.685 1.00 95.00 90 ILE A O 1
ATOM 745 N N . VAL A 1 91 ? -0.540 6.838 -4.378 1.00 96.25 91 VAL A N 1
ATOM 746 C CA . VAL A 1 91 ? 0.648 5.998 -4.297 1.00 96.25 91 VAL A CA 1
ATOM 747 C C . VAL A 1 91 ? 1.446 6.190 -5.569 1.00 96.25 91 VAL A C 1
ATOM 749 O O . VAL A 1 91 ? 1.084 5.651 -6.609 1.00 96.25 91 VAL A O 1
ATOM 752 N N . THR A 1 92 ? 2.532 6.951 -5.491 1.00 95.19 92 THR A N 1
ATOM 753 C CA . THR A 1 92 ? 3.475 7.091 -6.605 1.00 95.19 92 THR A CA 1
ATOM 754 C C . THR A 1 92 ? 4.597 6.076 -6.438 1.00 95.19 92 THR A C 1
ATOM 756 O O . THR A 1 92 ? 5.313 6.112 -5.439 1.00 95.19 92 THR A O 1
ATOM 759 N N . LEU A 1 93 ? 4.734 5.160 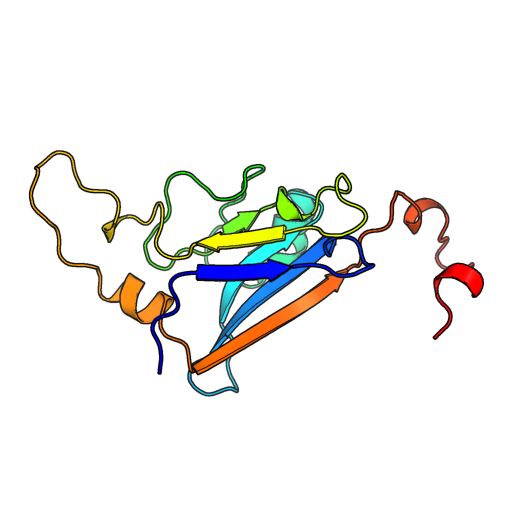-7.396 1.00 94.69 93 LEU A N 1
ATOM 760 C CA . LEU A 1 93 ? 5.651 4.018 -7.309 1.00 94.69 93 LEU A CA 1
ATOM 761 C C . LEU A 1 93 ? 7.054 4.337 -7.844 1.00 94.69 93 LEU A C 1
ATOM 763 O O . LEU A 1 93 ? 8.015 3.679 -7.448 1.00 94.69 93 LEU A O 1
ATOM 767 N N . THR A 1 94 ? 7.164 5.344 -8.713 1.00 91.62 94 THR A N 1
ATOM 768 C CA . THR A 1 94 ? 8.419 5.778 -9.346 1.00 91.62 94 THR A CA 1
ATOM 769 C C . THR A 1 94 ? 9.246 6.732 -8.493 1.00 91.62 94 THR A C 1
ATOM 771 O O . THR A 1 94 ? 10.446 6.817 -8.696 1.00 91.62 94 THR A O 1
ATOM 774 N N . LEU A 1 95 ? 8.629 7.475 -7.573 1.00 89.50 95 LEU A N 1
ATOM 775 C CA . LEU A 1 95 ? 9.319 8.522 -6.818 1.00 89.50 95 LEU A CA 1
ATOM 776 C C . LEU A 1 95 ? 10.192 7.957 -5.698 1.00 89.50 95 LEU A C 1
ATOM 778 O O . LEU A 1 95 ? 9.846 6.948 -5.081 1.00 89.50 95 LEU A O 1
ATOM 782 N N . ASP A 1 96 ? 11.269 8.687 -5.400 1.00 89.69 96 ASP A N 1
ATOM 783 C CA . ASP A 1 96 ? 12.228 8.408 -4.324 1.00 89.69 96 ASP A CA 1
ATOM 784 C C . ASP A 1 96 ? 12.914 7.035 -4.453 1.00 89.69 96 ASP A C 1
ATOM 786 O O . ASP A 1 96 ? 13.428 6.490 -3.478 1.00 89.69 96 ASP A O 1
ATOM 790 N N . ARG A 1 97 ? 12.931 6.482 -5.673 1.00 92.12 97 ARG A N 1
ATOM 791 C CA . ARG A 1 97 ? 13.628 5.242 -6.028 1.00 92.12 97 ARG A CA 1
ATOM 792 C C . ARG A 1 97 ? 15.064 5.543 -6.426 1.00 92.12 97 ARG A C 1
ATOM 794 O O . ARG A 1 97 ? 15.291 6.506 -7.156 1.00 92.12 97 ARG A O 1
ATOM 801 N N . GLU A 1 98 ? 16.006 4.709 -6.006 1.00 89.12 98 GLU A N 1
ATOM 802 C CA . GLU A 1 98 ? 17.446 4.864 -6.249 1.00 89.12 98 GLU A CA 1
ATOM 803 C C . GLU A 1 98 ? 17.789 5.215 -7.708 1.00 89.12 98 GLU A C 1
ATOM 805 O O . GLU A 1 98 ? 18.504 6.183 -7.941 1.00 89.12 98 GLU A O 1
ATOM 810 N N . SER A 1 99 ? 17.211 4.521 -8.697 1.00 83.56 99 SER A N 1
ATOM 811 C CA . SER A 1 99 ? 17.468 4.810 -10.121 1.00 83.56 99 SER A CA 1
ATOM 812 C C . SER A 1 99 ? 16.807 6.088 -10.657 1.00 83.56 99 SER A C 1
ATOM 814 O O . SER A 1 99 ? 17.137 6.534 -11.753 1.00 83.56 99 SER A O 1
ATOM 816 N N . THR A 1 100 ? 15.873 6.680 -9.909 1.00 81.50 100 THR A N 1
ATOM 817 C CA . THR A 1 100 ? 15.168 7.925 -10.275 1.00 81.50 100 THR A CA 1
ATOM 818 C C . THR A 1 100 ? 15.706 9.152 -9.554 1.00 81.50 100 THR A C 1
ATOM 820 O O . THR A 1 100 ? 15.551 10.272 -10.041 1.00 81.50 100 THR A O 1
ATOM 823 N N . ILE A 1 101 ? 16.344 8.956 -8.399 1.00 73.94 101 ILE A N 1
ATOM 824 C CA . ILE A 1 101 ? 17.052 10.012 -7.690 1.00 73.94 101 ILE A CA 1
ATOM 825 C C . ILE A 1 101 ? 18.350 10.232 -8.465 1.00 73.94 101 IL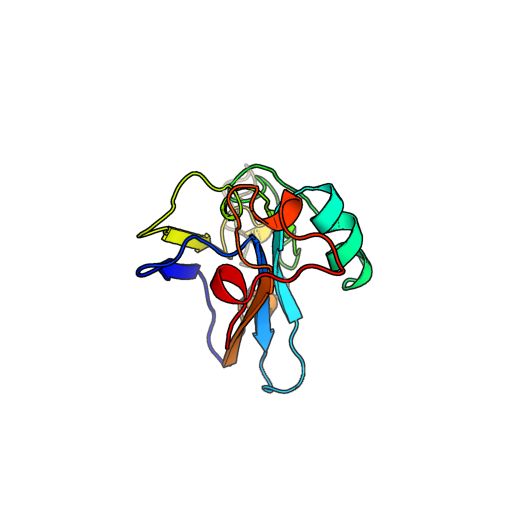E A C 1
ATOM 827 O O . ILE A 1 101 ? 19.273 9.425 -8.403 1.00 73.94 101 ILE A O 1
ATOM 831 N N . SER A 1 102 ? 18.406 11.310 -9.248 1.00 59.44 102 SER A N 1
ATOM 832 C CA . SER A 1 102 ? 19.604 11.681 -9.997 1.00 59.44 102 SER A CA 1
ATOM 833 C C . SER A 1 102 ? 20.795 11.769 -9.046 1.00 59.44 102 SER A C 1
ATOM 835 O O . SER A 1 102 ? 20.802 12.600 -8.136 1.00 59.44 102 SER A O 1
ATOM 837 N N . THR A 1 103 ? 21.816 10.941 -9.261 1.00 54.00 103 THR A N 1
ATOM 838 C CA . THR A 1 103 ? 23.117 11.154 -8.632 1.00 54.00 103 THR A CA 1
ATOM 839 C C . THR A 1 103 ? 23.623 12.541 -9.022 1.00 54.00 103 THR A C 1
ATOM 841 O O . THR A 1 103 ? 23.459 12.960 -10.169 1.00 54.00 103 THR A O 1
ATOM 844 N N . GLU A 1 104 ? 24.264 13.241 -8.086 1.00 53.91 104 GLU A N 1
ATOM 845 C CA . GLU A 1 104 ? 24.808 14.609 -8.203 1.00 53.91 104 GLU A CA 1
ATOM 846 C C . GLU A 1 104 ? 25.748 14.849 -9.413 1.00 53.91 104 GLU A C 1
ATOM 848 O O . GLU A 1 104 ? 26.214 15.962 -9.639 1.00 53.91 104 GLU A O 1
ATOM 853 N N . SER A 1 105 ? 26.027 13.821 -10.217 1.00 55.94 105 SER A N 1
ATOM 854 C CA . SER A 1 105 ? 26.891 13.826 -11.396 1.00 55.94 105 SER A CA 1
ATOM 855 C C . SER A 1 105 ? 26.245 14.345 -12.688 1.00 55.94 105 SER A C 1
ATOM 857 O O . SER A 1 105 ? 26.938 14.410 -13.702 1.00 55.94 105 SER A O 1
ATOM 859 N N . GLY A 1 106 ? 24.952 14.698 -12.705 1.00 52.50 106 GLY A N 1
ATOM 860 C CA . GLY A 1 106 ? 24.282 15.240 -13.903 1.00 52.50 106 GLY A CA 1
ATOM 861 C C . GLY A 1 106 ? 24.239 14.280 -15.103 1.00 52.50 106 GLY A C 1
ATOM 862 O O . GLY A 1 106 ? 23.902 14.689 -16.212 1.00 52.50 106 GLY A O 1
ATOM 863 N N . LEU A 1 107 ? 24.590 13.010 -14.887 1.00 53.38 107 LEU A N 1
ATOM 864 C CA . LEU A 1 107 ? 24.495 11.944 -15.868 1.00 53.38 107 LEU A CA 1
ATOM 865 C C . LEU A 1 107 ? 23.149 11.251 -15.658 1.00 53.38 107 LEU A C 1
ATOM 867 O O . LEU A 1 107 ? 22.903 10.706 -14.582 1.00 53.38 107 LEU A O 1
ATOM 871 N N . GLU A 1 108 ? 22.274 11.293 -16.662 1.00 56.69 108 GLU A N 1
ATOM 872 C CA . GLU A 1 108 ? 21.032 10.520 -16.650 1.00 56.69 108 GLU A CA 1
ATOM 873 C C . GLU A 1 108 ? 21.380 9.027 -16.621 1.00 56.69 108 GLU A C 1
ATOM 875 O O . GLU A 1 108 ? 21.680 8.412 -17.647 1.00 56.69 108 GLU A O 1
ATOM 880 N N . SER A 1 109 ? 21.404 8.445 -15.423 1.00 61.78 109 SER A N 1
ATOM 881 C CA . SER A 1 109 ? 21.534 7.002 -15.263 1.00 61.78 109 SER A CA 1
ATOM 882 C C . SER A 1 109 ? 20.301 6.335 -15.877 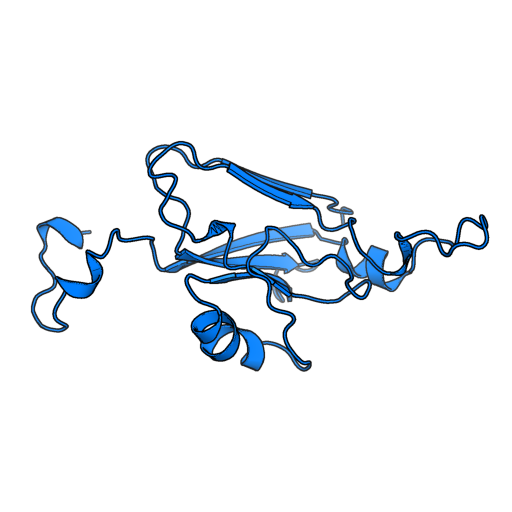1.00 61.78 109 SER A C 1
ATOM 884 O O . SER A 1 109 ? 19.177 6.775 -15.617 1.00 61.78 109 SER A O 1
ATOM 886 N N . PRO A 1 110 ? 20.471 5.286 -16.701 1.00 73.69 110 PRO A N 1
ATOM 887 C CA . PRO A 1 110 ? 19.333 4.580 -17.263 1.00 73.69 110 PRO A CA 1
ATOM 888 C C . PRO A 1 110 ? 18.482 3.988 -16.136 1.00 73.69 110 PRO A C 1
ATOM 890 O O . PRO A 1 110 ? 19.016 3.471 -15.152 1.00 73.69 110 PRO A O 1
ATOM 893 N N . ILE A 1 111 ? 17.157 4.035 -16.302 1.00 81.25 111 ILE A N 1
ATOM 894 C CA . ILE A 1 111 ? 16.216 3.411 -15.367 1.00 81.25 111 ILE A CA 1
ATOM 895 C C . ILE A 1 111 ? 16.586 1.933 -15.207 1.00 81.25 111 ILE A C 1
ATOM 897 O O . ILE A 1 111 ? 16.723 1.196 -16.186 1.00 81.25 111 ILE A O 1
ATOM 901 N N . SER A 1 112 ? 16.733 1.505 -13.957 1.00 89.19 112 SER A N 1
ATOM 902 C CA . SER A 1 112 ? 17.113 0.142 -13.599 1.00 89.19 112 SER A CA 1
ATOM 903 C C . SER A 1 112 ? 16.070 -0.875 -14.063 1.00 89.19 112 SER A C 1
ATOM 905 O O . SER A 1 112 ? 14.861 -0.657 -13.934 1.00 89.19 112 SER A O 1
ATOM 907 N N . SER A 1 113 ? 16.527 -2.035 -14.546 1.00 92.00 113 SER A N 1
ATOM 908 C CA . SER A 1 113 ? 15.637 -3.145 -14.914 1.00 92.00 113 SER A CA 1
ATOM 909 C C . SER A 1 113 ? 14.782 -3.607 -13.733 1.00 92.00 113 SER A C 1
ATOM 911 O O . SER A 1 113 ? 13.617 -3.942 -13.921 1.00 92.00 113 SER A O 1
ATOM 913 N N . LYS A 1 114 ? 15.312 -3.522 -12.504 1.00 93.44 114 LYS A N 1
ATOM 914 C CA . LYS A 1 114 ? 14.566 -3.836 -11.279 1.00 93.44 114 LYS A CA 1
ATOM 915 C C . LYS A 1 114 ? 13.346 -2.941 -11.109 1.00 93.44 114 LYS A C 1
ATOM 917 O O . LYS A 1 114 ? 12.280 -3.442 -10.769 1.00 93.44 114 LYS A O 1
ATOM 922 N N . LEU A 1 115 ? 13.483 -1.639 -11.373 1.00 93.69 115 LEU A N 1
ATOM 92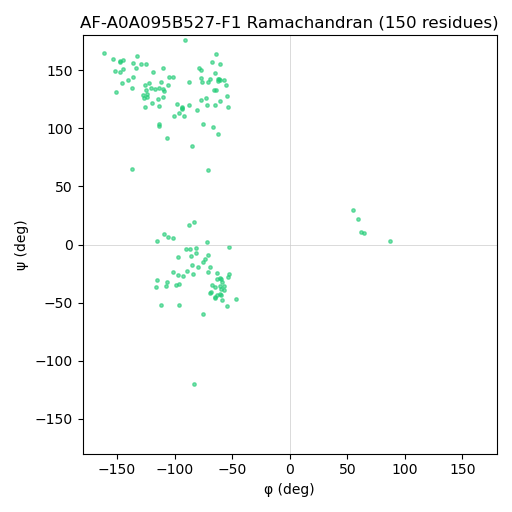3 C CA . LEU A 1 115 ? 12.362 -0.707 -11.270 1.00 93.69 115 LEU A CA 1
ATOM 924 C C . LEU A 1 115 ? 11.328 -0.989 -12.365 1.00 93.69 115 LEU A C 1
ATOM 926 O O . LEU A 1 115 ? 10.130 -1.000 -12.097 1.00 93.69 115 LEU A O 1
ATOM 930 N N . ILE A 1 116 ? 11.773 -1.284 -13.587 1.00 94.00 116 ILE A N 1
ATOM 931 C CA . ILE A 1 116 ? 10.876 -1.663 -14.688 1.00 94.00 116 ILE A CA 1
ATOM 932 C C . ILE A 1 116 ? 10.068 -2.915 -14.324 1.00 94.00 116 ILE A C 1
ATOM 934 O O . ILE A 1 116 ? 8.842 -2.925 -14.473 1.00 94.00 116 ILE A O 1
ATOM 938 N N . ASP A 1 117 ? 10.728 -3.946 -13.801 1.00 95.19 117 ASP A N 1
ATOM 939 C CA . ASP A 1 117 ? 10.082 -5.186 -13.370 1.00 95.19 117 ASP A CA 1
ATOM 940 C C . ASP A 1 117 ? 9.179 -4.962 -12.157 1.00 95.19 117 ASP A C 1
ATOM 942 O O . ASP A 1 117 ? 8.115 -5.576 -12.054 1.00 95.19 117 ASP A O 1
ATOM 946 N N . PHE A 1 118 ? 9.555 -4.053 -11.255 1.00 96.31 118 PHE A N 1
ATOM 947 C CA . PHE A 1 118 ? 8.750 -3.662 -10.104 1.00 96.31 118 PHE A CA 1
ATOM 948 C C . PHE A 1 118 ? 7.452 -2.966 -10.523 1.00 96.31 118 PHE A C 1
ATOM 950 O O . PHE A 1 118 ? 6.389 -3.315 -10.016 1.00 96.31 118 PHE A O 1
ATOM 957 N N . LEU A 1 119 ? 7.502 -2.032 -11.475 1.00 96.38 119 LEU A N 1
ATOM 958 C CA . LEU A 1 119 ? 6.328 -1.305 -11.982 1.00 96.38 119 LEU A CA 1
ATOM 959 C C . LEU A 1 119 ? 5.463 -2.155 -12.925 1.00 96.38 119 LEU A C 1
ATOM 961 O O . LEU A 1 119 ? 4.319 -1.797 -13.213 1.00 96.38 119 LEU A O 1
ATOM 965 N N . SER A 1 120 ? 5.997 -3.273 -13.416 1.00 97.38 120 SER A N 1
ATOM 966 C CA . SER A 1 120 ? 5.308 -4.153 -14.353 1.00 97.38 120 SER A CA 1
ATOM 967 C C . SER A 1 120 ? 4.176 -4.931 -13.679 1.00 97.38 120 SER A C 1
ATOM 969 O O . SER A 1 120 ? 4.389 -5.723 -12.754 1.00 97.38 120 SER A O 1
ATOM 971 N N . ALA A 1 121 ? 2.957 -4.730 -14.182 1.00 97.94 121 ALA A N 1
ATOM 972 C CA . ALA A 1 121 ? 1.761 -5.433 -13.735 1.00 97.94 121 ALA A CA 1
ATOM 973 C C . ALA A 1 121 ? 0.754 -5.646 -14.876 1.00 97.94 121 ALA A C 1
ATOM 975 O O . ALA A 1 121 ? 0.626 -4.848 -15.808 1.00 97.94 121 ALA A O 1
ATOM 976 N N . ARG A 1 122 ? 0.011 -6.750 -14.802 1.00 97.88 122 ARG A N 1
ATOM 977 C CA . ARG A 1 122 ? -1.214 -6.989 -15.580 1.00 97.88 122 ARG A CA 1
ATOM 978 C C . ARG A 1 122 ? -2.455 -6.875 -14.696 1.00 97.88 122 ARG A C 1
ATOM 980 O O . ARG A 1 122 ? -3.492 -6.426 -15.170 1.00 97.88 122 ARG A O 1
ATOM 987 N N . PHE A 1 123 ? -2.326 -7.248 -13.427 1.00 98.06 123 PHE A N 1
ATOM 988 C CA . PHE A 1 123 ? -3.380 -7.204 -12.427 1.00 98.06 123 PHE A CA 1
ATOM 989 C C . PHE A 1 123 ? -2.908 -6.402 -11.217 1.00 98.06 123 PHE A C 1
ATOM 991 O O . PHE A 1 123 ? -1.782 -6.570 -10.750 1.00 98.06 123 PHE A O 1
ATOM 998 N N . VAL A 1 124 ? -3.794 -5.557 -10.698 1.00 98.00 124 VAL A N 1
ATOM 999 C CA . VAL A 1 124 ? -3.598 -4.806 -9.455 1.00 98.00 124 VAL A CA 1
ATOM 1000 C C . VAL A 1 124 ? -4.667 -5.256 -8.476 1.00 98.00 124 VAL A C 1
ATOM 1002 O O . VAL A 1 124 ? -5.834 -5.373 -8.853 1.00 98.00 124 VAL A O 1
ATOM 1005 N N . ARG A 1 125 ? -4.279 -5.524 -7.230 1.00 98.00 125 ARG A N 1
ATOM 1006 C CA . ARG A 1 125 ? -5.194 -5.958 -6.174 1.00 98.00 125 ARG A CA 1
ATOM 1007 C C . ARG A 1 125 ? -5.093 -5.026 -4.977 1.00 98.00 125 ARG A C 1
ATOM 1009 O O . ARG A 1 125 ? -4.009 -4.746 -4.476 1.00 98.00 125 ARG A O 1
ATOM 1016 N N . LEU A 1 126 ? -6.256 -4.567 -4.528 1.00 97.69 126 LEU A N 1
ATOM 1017 C CA . LEU A 1 126 ? -6.433 -3.830 -3.283 1.00 97.69 126 LEU A CA 1
ATOM 1018 C C . LEU A 1 126 ? -6.972 -4.818 -2.249 1.00 97.69 126 LEU A C 1
ATOM 1020 O O . LEU A 1 126 ? -8.100 -5.295 -2.379 1.00 97.69 126 LEU A O 1
ATOM 1024 N N . ARG A 1 127 ? -6.162 -5.172 -1.250 1.00 97.25 127 ARG A N 1
ATOM 1025 C CA . ARG A 1 127 ? -6.530 -6.159 -0.229 1.00 97.25 127 ARG A CA 1
ATOM 1026 C C . ARG A 1 127 ? -6.819 -5.470 1.096 1.00 97.25 127 ARG A C 1
ATOM 1028 O O . ARG A 1 127 ? -5.913 -5.272 1.899 1.00 97.25 127 ARG A O 1
ATOM 1035 N N . PHE A 1 128 ? -8.083 -5.125 1.325 1.00 95.75 128 PHE A N 1
ATOM 1036 C CA . PHE A 1 128 ? -8.546 -4.524 2.577 1.00 95.75 128 PHE A CA 1
ATOM 1037 C C . PHE A 1 128 ? -8.684 -5.584 3.677 1.00 95.75 128 PHE A C 1
ATOM 1039 O O . PHE A 1 128 ? -9.358 -6.593 3.478 1.00 95.75 128 PHE A O 1
ATOM 1046 N N . GLN A 1 129 ? -8.022 -5.376 4.817 1.00 94.69 129 GLN A N 1
ATOM 1047 C CA . GLN A 1 129 ? -7.953 -6.346 5.919 1.00 94.69 129 GLN A CA 1
ATOM 1048 C C . GLN A 1 129 ? -8.619 -5.834 7.197 1.00 94.69 129 GLN A C 1
ATOM 1050 O O . GLN A 1 129 ? -9.261 -6.610 7.899 1.00 94.69 129 GLN A O 1
ATOM 1055 N N . GLN A 1 130 ? -8.494 -4.536 7.490 1.00 90.56 130 GLN A N 1
ATOM 1056 C CA . GLN A 1 130 ? -9.113 -3.908 8.657 1.00 90.56 130 GLN A CA 1
ATOM 1057 C C . GLN A 1 130 ? -9.737 -2.563 8.288 1.00 90.56 130 GLN A C 1
ATOM 1059 O O . GLN A 1 130 ? -9.122 -1.734 7.612 1.00 90.56 130 GLN A O 1
ATOM 1064 N N . LEU A 1 131 ? -10.961 -2.347 8.766 1.00 87.75 131 LEU A N 1
ATOM 1065 C CA . LEU A 1 131 ? -11.679 -1.082 8.645 1.00 87.75 131 LEU A CA 1
ATOM 1066 C C . LEU A 1 131 ? -11.177 -0.071 9.677 1.00 87.75 131 LEU A C 1
ATOM 1068 O O . LEU A 1 131 ? -10.738 -0.437 10.766 1.00 87.75 131 LEU A O 1
ATOM 1072 N N . GLN A 1 132 ? -11.279 1.214 9.349 1.00 83.69 132 GLN A N 1
ATOM 1073 C CA . GLN A 1 132 ? -11.007 2.271 10.313 1.00 83.69 132 GLN A CA 1
ATOM 1074 C C . GLN A 1 132 ? -12.225 2.470 11.210 1.00 83.69 132 GLN A C 1
ATOM 1076 O O . GLN A 1 132 ? -13.273 2.916 10.748 1.00 83.69 132 GLN A O 1
ATOM 1081 N N . THR A 1 133 ? -12.073 2.198 12.502 1.00 73.38 133 THR A N 1
ATOM 1082 C CA . THR A 1 133 ? -13.069 2.574 13.507 1.00 73.38 133 THR A CA 1
ATOM 1083 C C . THR A 1 133 ? -12.486 3.685 14.381 1.00 73.38 133 THR A C 1
ATOM 1085 O O . THR A 1 133 ? -11.319 3.644 14.785 1.00 73.38 133 THR A O 1
ATOM 1088 N N . LEU A 1 134 ? -13.270 4.737 14.635 1.00 71.50 134 LEU A N 1
ATOM 1089 C CA . LEU A 1 134 ? -12.897 5.870 15.493 1.00 71.50 134 LEU A CA 1
ATOM 1090 C C . LEU A 1 134 ? -12.861 5.445 16.965 1.00 71.50 134 LEU A C 1
ATOM 1092 O O . LEU A 1 134 ? -13.695 5.871 17.757 1.00 71.50 134 LEU A O 1
ATOM 1096 N N . SER A 1 135 ? -11.955 4.539 17.327 1.00 62.97 135 SER A N 1
ATOM 1097 C CA . SER A 1 135 ? -11.932 3.913 18.655 1.00 62.97 135 SER A CA 1
ATOM 1098 C C . SER A 1 135 ? -13.167 3.048 18.963 1.00 62.97 135 SER A C 1
ATOM 1100 O O . SER A 1 135 ? -13.302 2.567 20.083 1.00 62.97 135 SER A O 1
ATOM 1102 N N . GLY A 1 136 ? -14.022 2.781 17.966 1.00 57.19 136 GLY A N 1
ATOM 1103 C CA . GLY A 1 136 ? -15.157 1.857 18.074 1.00 57.19 136 GLY A CA 1
ATOM 1104 C C . GLY A 1 136 ? -14.739 0.424 18.398 1.00 57.19 136 GLY A C 1
ATOM 1105 O O . GLY A 1 136 ? -15.453 -0.268 19.116 1.00 57.19 136 GLY A O 1
ATOM 1106 N N . ASP A 1 137 ? -13.535 0.026 17.978 1.00 58.12 137 ASP A N 1
ATOM 1107 C CA . ASP A 1 137 ? -12.953 -1.278 18.319 1.00 58.12 137 ASP A CA 1
ATOM 1108 C C . ASP A 1 137 ? -12.788 -1.473 19.836 1.00 58.12 137 ASP A C 1
ATOM 1110 O O . ASP A 1 137 ? -12.872 -2.599 20.310 1.00 58.12 137 ASP A O 1
ATOM 1114 N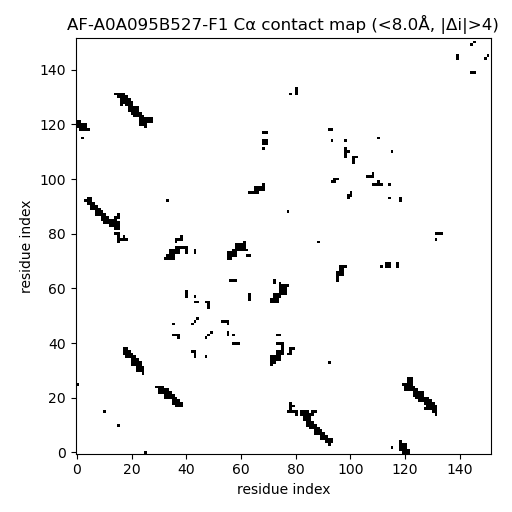 N . TRP A 1 138 ? -12.583 -0.403 20.620 1.00 52.53 138 TRP A N 1
ATOM 1115 C CA . TRP A 1 138 ? -12.480 -0.510 22.085 1.00 52.53 138 TRP A CA 1
ATOM 1116 C C . TRP A 1 138 ? -13.821 -0.825 22.751 1.00 52.53 138 TRP A C 1
ATOM 1118 O O . TRP A 1 138 ? -13.845 -1.347 23.863 1.00 52.53 138 TRP A O 1
ATOM 1128 N N . MET A 1 139 ? -14.929 -0.489 22.088 1.00 54.59 139 MET A N 1
ATOM 1129 C CA . MET A 1 139 ? -16.282 -0.790 22.561 1.00 54.59 139 MET A CA 1
ATOM 1130 C C . MET A 1 139 ? -16.719 -2.207 22.161 1.00 54.59 139 MET A C 1
ATOM 1132 O O . MET A 1 139 ? -17.640 -2.758 22.761 1.00 54.59 139 MET A O 1
ATOM 1136 N N . ALA A 1 140 ? -16.039 -2.820 21.188 1.00 55.81 140 ALA A N 1
ATOM 1137 C CA . ALA A 1 140 ? -16.284 -4.183 20.743 1.00 55.81 140 ALA A CA 1
ATOM 1138 C C . ALA A 1 140 ? -15.527 -5.184 21.627 1.00 55.81 140 ALA A C 1
ATOM 1140 O O . ALA A 1 140 ? -14.422 -5.633 21.322 1.00 55.81 140 ALA A O 1
ATOM 1141 N N . MET A 1 141 ? -16.134 -5.555 22.753 1.00 54.25 141 MET A N 1
ATOM 1142 C CA . MET A 1 141 ? -15.674 -6.713 23.517 1.00 54.25 141 MET A CA 1
ATOM 1143 C C . MET A 1 141 ? -15.824 -7.986 22.657 1.00 54.25 141 MET A C 1
ATOM 1145 O O . MET A 1 141 ? -16.843 -8.125 21.980 1.00 54.25 141 MET A O 1
ATOM 1149 N N . PRO A 1 142 ? -14.896 -8.966 22.721 1.00 56.47 142 PRO A N 1
ATOM 1150 C CA . PRO A 1 142 ? -14.941 -10.184 21.896 1.00 56.47 142 PRO A CA 1
ATOM 1151 C C . PRO A 1 142 ? -16.268 -10.962 21.964 1.00 56.47 142 PRO A C 1
ATOM 1153 O O . PRO A 1 142 ? -16.621 -11.665 21.023 1.00 56.47 142 PRO A O 1
ATOM 1156 N N . ASN A 1 143 ? -17.012 -10.812 23.066 1.00 57.44 143 ASN A N 1
ATOM 1157 C CA . ASN A 1 143 ? -18.289 -11.485 23.316 1.00 57.44 143 ASN A CA 1
ATOM 1158 C C . ASN A 1 143 ? -19.522 -10.570 23.171 1.00 57.44 143 ASN A C 1
ATOM 1160 O O . ASN A 1 143 ? -20.631 -10.996 23.484 1.00 57.44 143 ASN A O 1
ATOM 1164 N N . GLN A 1 144 ? -19.352 -9.325 22.721 1.00 55.75 144 GLN A N 1
ATOM 1165 C CA . GLN A 1 144 ? -20.440 -8.382 22.447 1.00 55.75 144 GLN A CA 1
ATOM 1166 C C . GLN A 1 144 ? -20.173 -7.659 21.127 1.00 55.75 144 GLN A C 1
ATOM 1168 O O . GLN A 1 144 ? -19.960 -6.450 21.083 1.00 55.75 144 GLN A O 1
ATOM 1173 N N . LEU A 1 145 ? -20.177 -8.420 20.031 1.00 63.66 145 LEU A N 1
ATOM 1174 C CA . LEU A 1 145 ? -20.330 -7.828 18.708 1.00 63.66 145 LEU A CA 1
ATOM 1175 C C . LEU A 1 145 ? -21.745 -7.252 18.639 1.00 63.66 145 LEU A C 1
ATOM 1177 O O . LEU A 1 145 ? -22.717 -7.995 18.496 1.00 63.66 145 LEU A O 1
ATOM 1181 N N . ASP A 1 146 ? -21.870 -5.937 18.806 1.00 60.72 146 ASP A N 1
ATOM 1182 C CA . ASP A 1 146 ? -23.151 -5.273 18.612 1.00 60.72 146 ASP A CA 1
ATOM 1183 C C . ASP A 1 146 ? -23.555 -5.391 17.140 1.00 60.72 146 ASP A C 1
ATOM 1185 O O . ASP A 1 146 ? -22.868 -4.918 16.229 1.00 60.72 146 ASP A O 1
ATOM 1189 N N . SER A 1 147 ? -24.700 -6.028 16.921 1.00 65.94 147 SER A N 1
ATOM 1190 C CA . SER A 1 147 ? -25.352 -6.140 15.623 1.00 65.94 147 SER A CA 1
ATOM 1191 C C . SER A 1 147 ? -25.573 -4.779 14.949 1.00 65.94 147 SER A C 1
ATOM 1193 O O . SER A 1 147 ? -25.534 -4.705 13.731 1.00 65.94 147 SER A O 1
ATOM 1195 N N . SER A 1 148 ? -25.712 -3.676 15.691 1.00 66.88 148 SER A N 1
ATOM 1196 C CA . SER A 1 148 ? -25.846 -2.336 15.099 1.00 66.88 148 SER A CA 1
ATOM 1197 C C . SER A 1 148 ? -24.564 -1.823 14.417 1.00 66.88 148 SER A C 1
ATOM 1199 O O . SER A 1 148 ? -24.633 -0.936 13.567 1.00 66.88 148 SER A O 1
ATOM 1201 N N . VAL A 1 149 ? -23.406 -2.406 14.753 1.00 60.97 149 VAL A N 1
ATOM 1202 C CA . VAL A 1 149 ? -22.076 -2.038 14.235 1.00 60.97 149 VAL A CA 1
ATOM 1203 C C . VAL A 1 149 ? -21.536 -3.093 13.262 1.00 60.97 149 VAL A C 1
ATOM 1205 O O . VAL A 1 149 ? -20.875 -2.747 12.285 1.00 60.97 149 VAL A O 1
ATOM 1208 N N . TYR A 1 150 ? -21.821 -4.375 13.515 1.00 61.72 150 TYR A N 1
ATOM 1209 C CA . TYR A 1 150 ? -21.260 -5.509 12.771 1.00 61.72 150 TYR A CA 1
ATOM 1210 C C . TYR A 1 150 ? -22.292 -6.333 11.979 1.00 61.72 150 TYR A C 1
ATOM 1212 O O . TYR A 1 150 ? -21.893 -7.337 11.381 1.00 61.72 150 TYR A O 1
ATOM 1220 N N . ASN A 1 151 ? -23.587 -5.967 11.952 1.00 46.03 151 ASN A N 1
ATOM 1221 C CA . ASN A 1 151 ? -24.566 -6.712 11.147 1.00 46.03 151 ASN A CA 1
ATOM 1222 C C . ASN A 1 151 ? -24.194 -6.674 9.666 1.00 46.03 151 ASN A C 1
ATOM 1224 O O . ASN A 1 151 ? -24.098 -5.607 9.057 1.00 46.03 151 ASN A O 1
ATOM 1228 N N . ARG A 1 152 ? -24.051 -7.875 9.108 1.00 46.62 152 ARG A N 1
ATOM 1229 C CA . ARG A 1 152 ? -24.218 -8.151 7.684 1.00 46.62 152 ARG A CA 1
ATOM 1230 C C . ARG A 1 152 ? -25.690 -8.333 7.359 1.00 46.62 152 ARG A C 1
ATOM 1232 O O . ARG A 1 152 ? -26.378 -8.979 8.180 1.00 46.62 152 ARG A O 1
#

Nearest PDB structures (foldseek):
  8dmk-assembly1_A  TM=8.842E-01  e=9.205E-12  Homo sapiens
  2y38-assembly1_A  TM=8.632E-01  e=2.538E-10  Mus musculus
  4urt-assembly1_A  TM=8.264E-01  e=7.409E-08  Homo sapiens
  8dmk-assembly1_G  TM=7.621E-01  e=6.862E-06  Homo sapiens
  8tjt-assembly2_B  TM=5.103E-01  e=3.274E+00  Homo sapiens

Secondary structure (DSSP, 8-state):
-EE--EEEEE-SSSPPPSEEEEEEESSSSS-EEEEEE-SSHHHIIIIIGGGSSSPPEEESSSS-S-B-TT--EEESGGGSTT-SSS-EEEEESSTTBTTTS--TT---PPPPHHHHHHHEESEEEEEEEE---SSGGGT--TT---HHHH--

Sequence (152 aa):
VYQIVYVLLRMGDSPRPANWILERSVDGEVYHPWVFFAKTEYDCKKLYEPLIDRPLTITSGPRPWHLGDDEVYCTTFYSQPQALQSGEIIVTLTLDRESTISTESGLESPISSKLIDFLSARFVRLRFQQLQTLSGDWMAMPNQLDSSVYNR

Solvent-accessible surface area (backbone atoms only — not comparable to full-atom values): 8888 Å² total; per-residue (Å²): 121,43,76,53,52,64,50,79,45,75,37,59,93,39,47,43,54,14,27,32,37,39,29,34,12,72,84,74,78,65,71,45,74,53,38,38,36,16,63,39,74,66,49,35,54,73,71,49,32,81,77,48,102,54,90,62,47,73,31,74,42,87,63,65,85,68,37,56,50,68,59,49,39,31,26,26,44,71,25,54,79,88,37,61,46,63,27,76,45,80,46,63,68,58,65,42,16,54,56,65,50,74,57,96,78,82,57,87,63,73,75,42,69,55,33,54,59,57,30,42,26,63,38,79,45,81,48,81,75,37,75,62,58,93,64,52,65,79,72,47,45,96,90,46,75,51,58,93,81,68,63,127

Foldseek 3Di:
DDQAFKDKDWFAQAAQFAWKFKWFDAVVPDIDTAETEHQDPVCCCPPPCVVDPDGEAEDQDLDDLADELQHYHYYNVSNDRPDGGGRMRMGGRQPRYPLNPDDPPPDNRPRDPNNRVNSDHPDIDMGRDGGDDPCVVVVDDVPCPDCVNDPD